Protein AF-A0A4Q3RS19-F1 (afdb_monomer_lite)

pLDDT: mean 79.93, std 15.56, range [45.53, 95.38]

Radius of gyration: 18.65 Å; chains: 1; bounding box: 54×33×42 Å

Structure (mmCIF, N/CA/C/O backbone):
data_AF-A0A4Q3RS19-F1
#
_entry.id   AF-A0A4Q3RS19-F1
#
loop_
_atom_site.group_PDB
_atom_site.id
_atom_site.type_symbol
_atom_site.label_atom_id
_atom_site.label_alt_id
_atom_site.label_comp_id
_atom_site.label_asym_id
_atom_site.label_entity_id
_atom_site.label_seq_id
_atom_site.pdbx_PDB_ins_code
_atom_site.Cartn_x
_atom_site.Cartn_y
_atom_site.Cartn_z
_atom_site.occupancy
_atom_site.B_iso_or_equiv
_atom_site.auth_seq_id
_atom_site.auth_comp_id
_atom_site.auth_asym_id
_atom_site.auth_atom_id
_atom_site.pdbx_PDB_model_num
ATOM 1 N N . MET A 1 1 ? -32.188 -5.718 20.066 1.00 45.56 1 MET A N 1
ATOM 2 C CA . MET A 1 1 ? -31.405 -4.486 20.301 1.00 45.56 1 MET A CA 1
ATOM 3 C C . MET A 1 1 ? -31.103 -3.882 18.939 1.00 45.56 1 MET A C 1
ATOM 5 O O . MET A 1 1 ? -30.431 -4.563 18.173 1.00 45.56 1 MET A O 1
ATOM 9 N N . PRO A 1 2 ? -31.648 -2.714 18.559 1.00 50.44 2 PRO A N 1
ATOM 10 C CA . PRO A 1 2 ? -31.308 -2.123 17.274 1.00 50.44 2 PRO A CA 1
ATOM 11 C C . PRO A 1 2 ? -29.872 -1.595 17.357 1.00 50.44 2 PRO A C 1
ATOM 13 O O . PRO A 1 2 ? -29.542 -0.784 18.217 1.00 50.44 2 PRO A O 1
ATOM 16 N N . SER A 1 3 ? -29.000 -2.113 16.501 1.00 51.59 3 SER A N 1
ATOM 17 C CA . SER A 1 3 ? -27.640 -1.621 16.306 1.00 51.59 3 SER A CA 1
ATOM 18 C C . SER A 1 3 ? -27.702 -0.237 15.657 1.00 51.59 3 SER A C 1
ATOM 20 O O . SER A 1 3 ? -28.010 -0.120 14.470 1.00 51.59 3 SER A O 1
ATOM 22 N N . SER A 1 4 ? -27.454 0.807 16.448 1.00 57.56 4 SER A N 1
ATOM 23 C CA . SER A 1 4 ? -27.396 2.199 15.999 1.00 57.56 4 SER A CA 1
ATOM 24 C C . SER A 1 4 ? -26.220 2.387 15.042 1.00 57.56 4 SER A C 1
ATOM 26 O O . SER A 1 4 ? -25.076 2.517 15.476 1.00 57.56 4 SER A O 1
ATOM 28 N N . GLN A 1 5 ? -26.487 2.376 13.736 1.00 60.41 5 GLN A N 1
ATOM 29 C CA . GLN A 1 5 ? -25.476 2.738 12.746 1.00 60.41 5 GLN A CA 1
ATOM 30 C C . GLN A 1 5 ? -25.125 4.228 12.895 1.00 60.41 5 GLN A C 1
ATOM 32 O O . GLN A 1 5 ? -26.025 5.046 13.115 1.00 60.41 5 GLN A O 1
ATOM 37 N N . PRO A 1 6 ? -23.839 4.603 12.810 1.00 61.97 6 PRO A N 1
ATOM 38 C CA . PRO A 1 6 ? -23.430 5.997 12.901 1.00 61.97 6 PRO A CA 1
ATOM 39 C C . PRO A 1 6 ? -23.999 6.811 11.731 1.00 61.97 6 PRO A C 1
ATOM 41 O O . PRO A 1 6 ? -24.002 6.371 10.583 1.00 61.97 6 PRO A O 1
ATOM 44 N N . THR A 1 7 ? -24.461 8.029 12.016 1.00 69.25 7 THR A N 1
ATOM 45 C CA . THR A 1 7 ? -24.864 9.013 11.001 1.00 69.25 7 THR A CA 1
ATOM 46 C C . THR A 1 7 ? -23.683 9.289 10.050 1.00 69.25 7 THR A C 1
ATOM 48 O O . THR A 1 7 ? -22.553 9.395 10.535 1.00 69.25 7 THR A O 1
ATOM 51 N N . PRO A 1 8 ? -23.889 9.482 8.731 1.00 71.50 8 PRO A N 1
ATOM 52 C CA . PRO A 1 8 ? -22.804 9.665 7.754 1.00 71.50 8 PRO A CA 1
ATOM 53 C C . PRO A 1 8 ? -21.792 10.771 8.113 1.00 71.50 8 PRO A C 1
ATOM 55 O O . PRO A 1 8 ? -20.597 10.612 7.885 1.00 71.50 8 PRO A O 1
ATOM 58 N N . ALA A 1 9 ? -22.234 11.860 8.753 1.00 71.06 9 ALA A N 1
ATOM 59 C CA . ALA A 1 9 ? -21.349 12.931 9.226 1.00 71.06 9 ALA A CA 1
ATOM 60 C C . ALA A 1 9 ? -20.396 12.490 10.360 1.00 71.06 9 ALA A C 1
ATOM 62 O O . ALA A 1 9 ? -19.253 12.948 10.438 1.00 71.06 9 ALA A O 1
ATOM 63 N N . ARG A 1 10 ? -20.845 11.573 11.227 1.00 70.00 10 ARG A N 1
ATOM 64 C CA . ARG A 1 10 ? -20.031 11.028 12.319 1.00 70.00 10 ARG A CA 1
ATOM 65 C C . ARG A 1 10 ? -19.019 10.022 11.784 1.00 70.00 10 ARG A C 1
ATOM 67 O O . ARG A 1 10 ? -17.852 10.123 12.134 1.00 70.00 10 ARG A O 1
ATOM 74 N N . ALA A 1 11 ? -19.441 9.163 10.855 1.00 73.25 11 ALA A N 1
ATOM 75 C CA . ALA A 1 11 ? -18.553 8.237 10.154 1.00 73.25 11 ALA A CA 1
ATOM 76 C C . ALA A 1 11 ? -17.436 8.970 9.383 1.00 73.25 11 ALA A C 1
ATOM 78 O O . ALA A 1 11 ? -16.278 8.571 9.447 1.00 73.25 11 ALA A O 1
ATOM 79 N N . ALA A 1 12 ? -17.747 10.089 8.716 1.00 74.88 12 ALA A N 1
ATOM 80 C CA . ALA A 1 12 ? -16.738 10.913 8.042 1.00 74.88 12 ALA A CA 1
ATOM 81 C C . ALA A 1 12 ? -15.730 11.544 9.024 1.00 74.88 12 ALA A C 1
ATOM 83 O O . ALA A 1 12 ? -14.537 11.610 8.731 1.00 74.88 12 ALA A O 1
ATOM 84 N N . THR A 1 13 ? -16.196 11.987 10.196 1.00 79.69 13 THR A N 1
ATOM 85 C CA . THR A 1 13 ? -15.327 12.530 11.257 1.00 79.69 13 THR A CA 1
ATOM 86 C C . THR A 1 13 ? -14.444 11.446 11.874 1.00 79.69 13 THR A C 1
ATOM 88 O O . THR A 1 13 ? -13.250 11.664 12.062 1.00 79.69 13 THR A O 1
ATOM 91 N N . GLU A 1 14 ? -15.013 10.271 12.150 1.00 83.81 14 GLU A N 1
ATOM 92 C CA . GLU A 1 14 ? -14.295 9.094 12.652 1.00 83.81 14 GLU A CA 1
ATOM 93 C C . GLU A 1 14 ? -13.202 8.666 11.655 1.00 83.81 14 GLU A C 1
ATOM 95 O O . GLU A 1 14 ? -12.049 8.496 12.049 1.00 83.81 14 GLU A O 1
ATOM 100 N N . TRP A 1 15 ? -13.514 8.631 10.354 1.00 83.38 15 TRP A N 1
ATOM 101 C CA . TRP A 1 15 ? -12.533 8.374 9.296 1.00 83.38 15 TRP A CA 1
ATOM 102 C C . TRP A 1 15 ? -11.417 9.423 9.257 1.00 83.38 15 TRP A C 1
ATOM 104 O O . TRP A 1 15 ? -10.239 9.078 9.197 1.00 83.38 15 TRP A O 1
ATOM 114 N N . ARG A 1 16 ? -11.765 10.713 9.334 1.00 87.06 16 ARG A N 1
ATOM 115 C CA . ARG A 1 16 ? -10.780 11.806 9.336 1.00 87.06 16 ARG A CA 1
ATOM 116 C C . ARG A 1 16 ? -9.830 11.704 10.532 1.00 87.06 16 ARG A C 1
ATOM 118 O O . ARG A 1 16 ? -8.633 11.929 10.387 1.00 87.06 16 ARG A O 1
ATOM 125 N N . ALA A 1 17 ? -10.352 11.359 11.709 1.00 88.50 17 ALA A N 1
ATOM 126 C CA . ALA A 1 17 ? -9.544 11.149 12.906 1.00 88.50 17 ALA A CA 1
ATOM 127 C C . ALA A 1 17 ? -8.595 9.951 12.743 1.00 88.50 17 ALA A C 1
ATOM 129 O O . ALA A 1 17 ? -7.427 10.028 13.120 1.00 88.50 17 ALA A O 1
ATOM 130 N N . GLN A 1 18 ? -9.079 8.871 12.133 1.00 86.00 18 GLN A N 1
ATOM 131 C CA . GLN A 1 18 ? -8.305 7.664 11.860 1.00 86.00 18 GLN A CA 1
ATOM 132 C C . GLN A 1 18 ? -7.202 7.891 10.813 1.00 86.00 18 GLN A C 1
ATOM 134 O O . GLN A 1 18 ? -6.084 7.408 10.982 1.00 86.00 18 GLN A O 1
ATOM 139 N N . GLU A 1 19 ? -7.478 8.685 9.778 1.00 88.44 19 GLU A N 1
ATOM 140 C CA . GLU A 1 19 ? -6.491 9.133 8.792 1.00 88.44 19 GLU A CA 1
ATOM 141 C C . GLU A 1 19 ? -5.384 9.969 9.452 1.00 88.44 19 GLU A C 1
ATOM 143 O O . GLU A 1 19 ? -4.199 9.698 9.254 1.00 88.44 19 GLU A O 1
ATOM 148 N N . LEU A 1 20 ? -5.752 10.949 10.286 1.00 92.38 20 LEU A N 1
ATOM 149 C CA . LEU A 1 20 ? -4.784 11.772 11.017 1.00 92.38 20 LEU A CA 1
ATOM 150 C C . LEU A 1 20 ? -3.933 10.938 11.982 1.00 92.38 20 LEU A C 1
ATOM 152 O O . LEU A 1 20 ? -2.723 11.154 12.061 1.00 92.38 20 LEU A O 1
ATOM 156 N N . LEU A 1 21 ? -4.538 9.964 12.672 1.00 91.44 21 LEU A N 1
ATOM 157 C CA . LEU A 1 21 ? -3.816 9.037 13.541 1.00 91.44 21 LEU A CA 1
ATOM 158 C C . LEU A 1 21 ? -2.787 8.231 12.743 1.00 91.44 21 LEU A C 1
ATOM 160 O O . LEU A 1 21 ? -1.609 8.232 13.106 1.00 91.44 21 LEU A O 1
ATOM 164 N N . LEU A 1 22 ? -3.204 7.615 11.632 1.00 89.56 22 LEU A N 1
ATOM 165 C CA . LEU A 1 22 ? -2.310 6.864 10.750 1.00 89.56 22 LEU A CA 1
ATOM 166 C C . LEU A 1 22 ? -1.135 7.735 10.288 1.00 89.56 22 LEU A C 1
ATOM 168 O O . LEU A 1 22 ? 0.017 7.324 10.412 1.00 89.56 22 LEU A O 1
ATOM 172 N N . MET A 1 23 ? -1.409 8.947 9.799 1.00 91.38 23 MET A N 1
ATOM 173 C CA . MET A 1 23 ? -0.358 9.861 9.347 1.00 91.38 23 MET A CA 1
ATOM 174 C C . MET A 1 23 ? 0.600 10.236 10.481 1.00 91.38 23 MET A C 1
ATOM 176 O O . MET A 1 23 ? 1.813 10.241 10.278 1.00 91.38 23 MET A O 1
ATOM 180 N N . SER A 1 24 ? 0.086 10.506 11.685 1.00 92.19 24 SER A N 1
ATOM 181 C CA . SER A 1 24 ? 0.923 10.853 12.839 1.00 92.19 24 SER A CA 1
ATOM 182 C C . SER A 1 24 ? 1.857 9.709 13.253 1.00 92.19 24 SER A C 1
ATOM 184 O O . SER A 1 24 ? 3.036 9.945 13.528 1.00 92.19 24 SER A O 1
ATOM 186 N N . GLU A 1 25 ? 1.379 8.463 13.210 1.00 91.38 25 GLU A N 1
ATOM 187 C CA . GLU A 1 25 ? 2.179 7.283 13.538 1.00 91.38 25 GLU A CA 1
ATOM 188 C C . GLU A 1 25 ? 3.237 6.980 12.479 1.00 91.38 25 GLU A C 1
ATOM 190 O O . GLU A 1 25 ? 4.397 6.723 12.816 1.00 91.38 25 GLU A O 1
ATOM 195 N N . VAL A 1 26 ? 2.881 7.096 11.197 1.00 88.31 26 VAL A N 1
ATOM 196 C CA . VAL A 1 26 ? 3.845 6.960 10.098 1.00 88.31 26 VAL A CA 1
ATOM 197 C C . VAL A 1 26 ? 4.942 8.022 10.213 1.00 88.31 26 VAL A C 1
ATOM 199 O O . VAL A 1 26 ? 6.124 7.696 10.107 1.00 88.31 26 VAL A O 1
ATOM 202 N N . MET A 1 27 ? 4.592 9.276 10.507 1.00 90.69 27 MET A N 1
ATOM 203 C CA . MET A 1 27 ? 5.582 10.346 10.684 1.00 90.69 27 MET A CA 1
ATOM 204 C C . MET A 1 27 ? 6.482 10.114 11.903 1.00 90.69 27 MET A C 1
ATOM 206 O O . MET A 1 27 ? 7.698 10.307 11.827 1.00 90.69 27 MET A O 1
ATOM 210 N N . ARG A 1 28 ? 5.921 9.631 13.016 1.00 90.75 28 ARG A N 1
ATOM 211 C CA . ARG A 1 28 ? 6.698 9.247 14.203 1.00 90.75 28 ARG A CA 1
ATOM 212 C C . ARG A 1 28 ? 7.690 8.128 13.891 1.00 90.75 28 ARG A C 1
ATOM 214 O O . ARG A 1 28 ? 8.802 8.132 14.418 1.00 90.75 28 ARG A O 1
ATOM 221 N N . LEU A 1 29 ? 7.304 7.175 13.047 1.00 88.88 29 LEU A N 1
ATOM 222 C CA . LEU A 1 29 ? 8.173 6.091 12.607 1.00 88.88 29 LEU A CA 1
ATOM 223 C C . LEU A 1 29 ? 9.327 6.599 11.733 1.00 88.88 29 LEU A C 1
ATOM 225 O O . LEU A 1 29 ? 10.478 6.235 11.977 1.00 88.88 29 LEU A O 1
ATOM 229 N N . VAL A 1 30 ? 9.033 7.477 10.770 1.00 87.69 30 VAL A N 1
ATOM 230 C CA . VAL A 1 30 ? 10.048 8.118 9.915 1.00 87.69 30 VAL A CA 1
ATOM 231 C C . VAL A 1 30 ? 11.073 8.883 10.759 1.00 87.69 30 VAL A C 1
ATOM 233 O O . VAL A 1 30 ? 12.270 8.795 10.501 1.00 87.69 30 VAL A O 1
ATOM 236 N N . GLY A 1 31 ? 10.635 9.560 11.827 1.00 87.56 31 GLY A N 1
ATOM 237 C CA . GLY A 1 31 ? 11.533 10.248 12.763 1.00 87.56 31 GLY A CA 1
ATOM 238 C C . GLY A 1 31 ? 12.488 9.328 13.540 1.00 87.56 31 GLY A C 1
ATOM 239 O O . GLY A 1 31 ? 13.493 9.799 14.065 1.00 87.56 31 GLY A O 1
ATOM 240 N N . LYS A 1 32 ? 12.206 8.020 13.613 1.00 87.75 32 LYS A N 1
ATOM 241 C CA . LYS A 1 32 ? 13.048 7.023 14.301 1.00 87.75 32 LYS A CA 1
ATOM 242 C C . LYS A 1 32 ? 13.992 6.278 13.365 1.00 87.75 32 LYS A C 1
ATOM 244 O O . LYS A 1 32 ? 15.040 5.810 13.801 1.00 87.75 32 LYS A O 1
ATOM 249 N N . SER A 1 33 ? 13.607 6.109 12.104 1.00 85.50 33 SER A N 1
ATOM 250 C CA . SER A 1 33 ? 14.403 5.397 11.113 1.00 85.50 33 SER A CA 1
ATOM 251 C C . SER A 1 33 ? 14.117 5.923 9.717 1.00 85.50 33 SER A C 1
ATOM 253 O O . SER A 1 33 ? 12.974 5.948 9.273 1.00 85.50 33 SER A O 1
ATOM 255 N N . LEU A 1 34 ? 15.183 6.262 8.996 1.00 81.81 34 LEU A N 1
ATOM 256 C CA . LEU A 1 34 ? 15.115 6.620 7.580 1.00 81.81 34 LEU A CA 1
ATOM 257 C C . LEU A 1 34 ? 15.254 5.399 6.660 1.00 81.81 34 LEU A C 1
ATOM 259 O O . LEU A 1 34 ? 15.308 5.564 5.446 1.00 81.81 34 LEU A O 1
ATOM 263 N N . ALA A 1 35 ? 15.328 4.179 7.209 1.00 88.06 35 ALA A N 1
ATOM 264 C CA . ALA A 1 35 ? 15.420 2.960 6.413 1.00 88.06 35 ALA A CA 1
ATOM 265 C C . ALA A 1 35 ? 14.049 2.645 5.777 1.00 88.06 35 ALA A C 1
ATOM 267 O O . ALA A 1 35 ? 13.123 2.261 6.507 1.00 88.06 35 ALA A O 1
ATOM 268 N N . PRO A 1 36 ? 13.893 2.745 4.440 1.00 85.50 36 PRO A N 1
ATOM 269 C CA . PRO A 1 36 ? 12.605 2.537 3.773 1.00 85.50 36 PRO A CA 1
ATOM 270 C C . PRO A 1 36 ? 12.033 1.147 4.045 1.00 85.50 36 PRO A C 1
ATOM 272 O O . PRO A 1 36 ? 10.829 0.971 4.195 1.00 85.50 36 PRO A O 1
ATOM 275 N N . GLU A 1 37 ? 12.906 0.151 4.179 1.00 87.94 37 GLU A N 1
ATOM 276 C CA . GLU A 1 37 ? 12.548 -1.216 4.530 1.00 87.94 37 GLU A CA 1
ATOM 277 C C . GLU A 1 37 ? 11.746 -1.315 5.827 1.00 87.94 37 GLU A C 1
ATOM 279 O O . GLU A 1 37 ? 10.796 -2.095 5.899 1.00 87.94 37 GLU A O 1
ATOM 284 N N . ILE A 1 38 ? 12.148 -0.564 6.851 1.00 87.88 38 ILE A N 1
ATOM 285 C CA . ILE A 1 38 ? 11.498 -0.573 8.162 1.00 87.88 38 ILE A CA 1
ATOM 286 C C . ILE A 1 38 ? 10.207 0.235 8.069 1.00 87.88 38 ILE A C 1
ATOM 288 O O . ILE A 1 38 ? 9.142 -0.272 8.416 1.00 87.88 38 ILE A O 1
ATOM 292 N N . VAL A 1 39 ? 10.295 1.446 7.511 1.00 91.12 39 VAL A N 1
ATOM 293 C CA . VAL A 1 39 ? 9.166 2.378 7.427 1.00 91.12 39 VAL A CA 1
ATOM 294 C C . VAL A 1 39 ? 7.993 1.788 6.648 1.00 91.12 39 VAL A C 1
ATOM 296 O O . VAL A 1 39 ? 6.864 1.778 7.130 1.00 91.12 39 VAL A O 1
ATOM 299 N N . MET A 1 40 ? 8.253 1.246 5.458 1.00 92.50 40 MET A N 1
ATOM 300 C CA . MET A 1 40 ? 7.197 0.770 4.562 1.00 92.50 40 MET A CA 1
ATOM 301 C C . MET A 1 40 ? 6.489 -0.472 5.102 1.00 92.50 40 MET A C 1
ATOM 303 O O . MET A 1 40 ? 5.282 -0.618 4.920 1.00 92.50 40 MET A O 1
ATOM 307 N N . ARG A 1 41 ? 7.219 -1.379 5.765 1.00 91.00 41 ARG A N 1
ATOM 308 C CA . ARG A 1 41 ? 6.618 -2.589 6.345 1.00 91.00 41 ARG A CA 1
ATOM 309 C C . ARG A 1 41 ? 5.742 -2.269 7.543 1.00 91.00 41 ARG A C 1
ATOM 311 O O . ARG A 1 41 ? 4.633 -2.786 7.625 1.00 91.00 41 ARG A O 1
ATOM 318 N N . GLU A 1 42 ? 6.215 -1.398 8.419 1.00 91.69 42 GLU A N 1
ATOM 319 C CA . GLU A 1 42 ? 5.447 -0.994 9.590 1.00 91.69 42 GLU A CA 1
ATOM 320 C C . GLU A 1 42 ? 4.232 -0.147 9.194 1.00 91.69 42 GLU A C 1
ATOM 322 O O . GLU A 1 42 ? 3.145 -0.349 9.715 1.00 91.69 42 GLU A O 1
ATOM 327 N N . MET A 1 43 ? 4.365 0.734 8.197 1.00 93.06 43 MET A N 1
ATOM 328 C CA . MET A 1 43 ? 3.224 1.465 7.642 1.00 93.06 43 MET A CA 1
ATOM 329 C C . MET A 1 43 ? 2.152 0.509 7.101 1.00 93.06 43 MET A C 1
ATOM 331 O O . MET A 1 43 ? 0.970 0.693 7.378 1.00 93.06 43 MET A O 1
ATOM 335 N N . LEU A 1 44 ? 2.540 -0.530 6.351 1.00 93.88 44 LEU A N 1
ATOM 336 C CA . LEU A 1 44 ? 1.601 -1.556 5.878 1.00 93.88 44 LEU A CA 1
ATOM 337 C C . LEU A 1 44 ? 0.939 -2.314 7.037 1.00 93.88 44 LEU A C 1
ATOM 339 O O . LEU A 1 44 ? -0.241 -2.645 6.942 1.00 93.88 44 LEU A O 1
ATOM 343 N N . HIS A 1 45 ? 1.681 -2.572 8.114 1.00 92.00 45 HIS A N 1
ATOM 344 C CA . HIS A 1 45 ? 1.150 -3.200 9.319 1.00 92.00 45 HIS A CA 1
ATOM 345 C C . HIS A 1 45 ? 0.114 -2.305 10.013 1.00 92.00 45 HIS A C 1
ATOM 347 O O . HIS A 1 45 ? -1.020 -2.735 10.203 1.00 92.00 45 HIS A O 1
ATOM 353 N N . LEU A 1 46 ? 0.443 -1.036 10.262 1.00 92.00 46 LEU A N 1
ATOM 354 C CA . LEU A 1 46 ? -0.472 -0.047 10.842 1.00 92.00 46 LEU A CA 1
ATOM 355 C C . LEU A 1 46 ? -1.730 0.147 9.990 1.00 92.00 46 LEU A C 1
ATOM 357 O O . LEU A 1 46 ? -2.835 0.217 10.518 1.00 92.00 46 LEU A O 1
ATOM 361 N N . MET A 1 47 ? -1.591 0.203 8.663 1.00 90.88 47 MET A N 1
ATOM 362 C CA . MET A 1 47 ? -2.742 0.279 7.758 1.00 90.88 47 MET A CA 1
ATOM 363 C C . MET A 1 47 ? -3.626 -0.970 7.843 1.00 90.88 47 MET A C 1
ATOM 365 O O . MET A 1 47 ? -4.845 -0.850 7.747 1.00 90.88 47 MET A O 1
ATOM 369 N N . SER A 1 48 ? -3.049 -2.156 8.042 1.00 91.38 48 SER A N 1
ATOM 370 C CA . SER A 1 48 ? -3.828 -3.371 8.294 1.00 91.38 48 SER A CA 1
ATOM 371 C C . SER A 1 48 ? -4.599 -3.286 9.607 1.00 91.38 48 SER A C 1
ATOM 373 O O . SER A 1 48 ? -5.775 -3.637 9.630 1.00 91.38 48 SER A O 1
ATOM 375 N N . GLU A 1 49 ? -3.952 -2.844 10.684 1.00 90.69 49 GLU A N 1
ATOM 376 C CA . GLU A 1 49 ? -4.566 -2.771 12.014 1.00 90.69 49 GLU A CA 1
ATOM 377 C C . GLU A 1 49 ? -5.656 -1.706 12.085 1.00 90.69 49 GLU A C 1
ATOM 379 O O . GLU A 1 49 ? -6.751 -1.964 12.581 1.00 90.69 49 GLU A O 1
ATOM 384 N N . LEU A 1 50 ? -5.369 -0.513 11.565 1.00 87.94 50 LEU A N 1
ATOM 385 C CA . LEU A 1 50 ? -6.282 0.614 11.639 1.00 87.94 50 LEU A CA 1
ATOM 386 C C . LEU A 1 50 ? -7.380 0.491 10.585 1.00 87.94 50 LEU A C 1
ATOM 388 O O . LEU A 1 50 ? -8.546 0.606 10.929 1.00 87.94 50 LEU A O 1
ATOM 392 N N . LEU A 1 51 ? -7.050 0.260 9.311 1.00 84.25 51 LEU A N 1
ATOM 393 C CA . LEU A 1 51 ? -8.026 0.318 8.210 1.00 84.25 51 LEU A CA 1
ATOM 394 C C . LEU A 1 51 ? -8.694 -1.034 7.909 1.00 84.25 51 LEU A C 1
ATOM 396 O O . LEU A 1 51 ? -9.567 -1.100 7.046 1.00 84.25 51 LEU A O 1
ATOM 400 N N . GLY A 1 52 ? -8.276 -2.120 8.568 1.00 87.19 52 GLY A N 1
ATOM 401 C CA . GLY A 1 52 ? -8.787 -3.469 8.298 1.00 87.19 52 GLY A CA 1
ATOM 402 C C . GLY A 1 52 ? -8.324 -4.049 6.955 1.00 87.19 52 GLY A C 1
ATOM 403 O O . GLY A 1 52 ? -8.968 -4.939 6.396 1.00 87.19 52 GLY A O 1
ATOM 404 N N . LEU A 1 53 ? -7.218 -3.542 6.400 1.00 88.44 53 LEU A N 1
ATOM 405 C CA . LEU A 1 53 ? -6.628 -4.059 5.164 1.00 88.44 53 LEU A CA 1
ATOM 406 C C . LEU A 1 53 ? -6.045 -5.459 5.387 1.00 88.44 53 LEU A C 1
ATOM 408 O O . LEU A 1 53 ? -4.976 -5.608 5.961 1.00 88.44 53 LEU A O 1
ATOM 412 N N . ASN A 1 54 ? -6.696 -6.492 4.849 1.00 89.81 54 ASN A N 1
ATOM 413 C CA . ASN A 1 54 ? -6.235 -7.879 5.012 1.00 89.81 54 ASN A CA 1
ATOM 414 C C . ASN A 1 54 ? -4.875 -8.164 4.350 1.00 89.81 54 ASN A C 1
ATOM 416 O O . ASN A 1 54 ? -4.117 -9.018 4.807 1.00 89.81 54 ASN A O 1
ATOM 420 N N . ARG A 1 55 ? -4.586 -7.504 3.221 1.00 93.00 55 ARG A N 1
ATOM 421 C CA . ARG A 1 55 ? -3.336 -7.653 2.464 1.00 93.00 55 ARG A CA 1
ATOM 422 C C . ARG A 1 55 ? -2.973 -6.327 1.815 1.00 93.00 55 ARG A C 1
ATOM 424 O O . ARG A 1 55 ? -3.840 -5.643 1.277 1.00 93.00 55 ARG A O 1
ATOM 431 N N . GLY A 1 56 ? -1.688 -5.999 1.811 1.00 93.19 56 GLY A N 1
ATOM 432 C CA . GLY A 1 56 ? -1.169 -4.769 1.218 1.00 93.19 56 GLY A CA 1
ATOM 433 C C . GLY A 1 56 ? 0.185 -5.003 0.567 1.00 93.19 56 GLY A C 1
ATOM 434 O O . GLY A 1 56 ? 0.945 -5.874 0.989 1.00 93.19 56 GLY A O 1
ATOM 435 N N . ARG A 1 57 ? 0.500 -4.247 -0.485 1.00 94.75 57 ARG A N 1
ATOM 436 C CA . ARG A 1 57 ? 1.783 -4.345 -1.189 1.00 94.75 57 ARG A CA 1
ATOM 437 C C . ARG A 1 57 ? 2.209 -3.000 -1.754 1.00 94.75 57 ARG A C 1
ATOM 439 O O . ARG A 1 57 ? 1.375 -2.244 -2.237 1.00 94.75 57 ARG A O 1
ATOM 446 N N . VAL A 1 58 ? 3.512 -2.756 -1.748 1.00 93.81 58 VAL A N 1
ATOM 447 C CA . VAL A 1 58 ? 4.163 -1.615 -2.391 1.00 93.81 58 VAL A CA 1
ATOM 448 C C . VAL A 1 58 ? 5.017 -2.149 -3.530 1.00 93.81 58 VAL A C 1
ATOM 450 O O . VAL A 1 58 ? 5.842 -3.049 -3.340 1.00 93.81 58 VAL A O 1
ATOM 453 N N . VAL A 1 59 ? 4.792 -1.600 -4.718 1.00 92.62 59 VAL A N 1
ATOM 454 C CA . VAL A 1 59 ? 5.481 -1.973 -5.953 1.00 92.62 59 VAL A CA 1
ATOM 455 C C . VAL A 1 59 ? 6.436 -0.849 -6.318 1.00 92.62 59 VAL A C 1
ATOM 457 O O . VAL A 1 59 ? 6.026 0.307 -6.361 1.00 92.62 59 VAL A O 1
ATOM 460 N N . LEU A 1 60 ? 7.698 -1.190 -6.571 1.00 88.75 60 LEU A N 1
ATOM 461 C CA . LEU A 1 60 ? 8.659 -0.253 -7.142 1.00 88.75 60 LEU A CA 1
ATOM 462 C C . LEU A 1 60 ? 8.734 -0.492 -8.644 1.00 88.75 60 LEU A C 1
ATOM 464 O O . LEU A 1 60 ? 8.816 -1.640 -9.088 1.00 88.75 60 LEU A O 1
ATOM 468 N N . ALA A 1 61 ? 8.652 0.592 -9.406 1.00 82.12 61 ALA A N 1
ATOM 469 C CA . ALA A 1 61 ? 8.731 0.578 -10.854 1.00 82.12 61 ALA A CA 1
ATOM 470 C C . ALA A 1 61 ? 10.076 1.146 -11.291 1.00 82.12 61 ALA A C 1
ATOM 472 O O . ALA A 1 61 ? 10.387 2.302 -11.005 1.00 82.12 61 ALA A O 1
ATOM 473 N N . ASP A 1 62 ? 10.844 0.338 -12.015 1.00 72.12 62 ASP A N 1
ATOM 474 C CA . ASP A 1 62 ? 12.178 0.726 -12.461 1.00 72.12 62 ASP A CA 1
ATOM 475 C C . ASP A 1 62 ? 12.118 1.899 -13.461 1.00 72.12 62 ASP A C 1
ATOM 477 O O . ASP A 1 62 ? 12.964 2.787 -13.425 1.00 72.12 62 ASP A O 1
ATOM 481 N N . PHE A 1 63 ? 11.069 1.968 -14.289 1.00 62.34 63 PHE A N 1
ATOM 482 C CA . PHE A 1 63 ? 10.890 3.025 -15.295 1.00 62.34 63 PHE A CA 1
ATOM 483 C C . PHE A 1 63 ? 10.396 4.364 -14.740 1.00 62.34 63 PHE A C 1
ATOM 485 O O . PHE A 1 63 ? 10.634 5.398 -15.352 1.00 62.34 63 PHE A O 1
ATOM 492 N N . VAL A 1 64 ? 9.716 4.380 -13.587 1.00 57.78 64 VAL A N 1
ATOM 493 C CA . VAL A 1 64 ? 9.317 5.647 -12.944 1.00 57.78 64 VAL A CA 1
ATOM 494 C C . VAL A 1 64 ? 10.555 6.362 -12.412 1.00 57.78 64 VAL A C 1
ATOM 496 O O . VAL A 1 64 ? 10.625 7.585 -12.472 1.00 57.78 64 VAL A O 1
ATOM 499 N N . GLY A 1 65 ? 11.550 5.596 -11.951 1.00 56.84 65 GLY A N 1
ATOM 500 C CA . GLY A 1 65 ? 12.868 6.118 -11.614 1.00 56.84 65 GLY A CA 1
ATOM 501 C C . GLY A 1 65 ? 13.528 6.802 -12.806 1.00 56.84 65 GLY A C 1
ATOM 502 O O . GLY A 1 65 ? 14.015 7.908 -12.637 1.00 56.84 65 GLY A O 1
ATOM 503 N N . ASP A 1 66 ? 13.475 6.200 -13.997 1.00 52.44 66 ASP A N 1
ATOM 504 C CA . ASP A 1 66 ? 14.054 6.781 -15.218 1.00 52.44 66 ASP A CA 1
ATOM 505 C C . ASP A 1 66 ? 13.350 8.094 -15.616 1.00 52.44 66 ASP A C 1
ATOM 507 O O . ASP A 1 66 ? 14.024 9.092 -15.851 1.00 52.44 66 ASP A O 1
ATOM 511 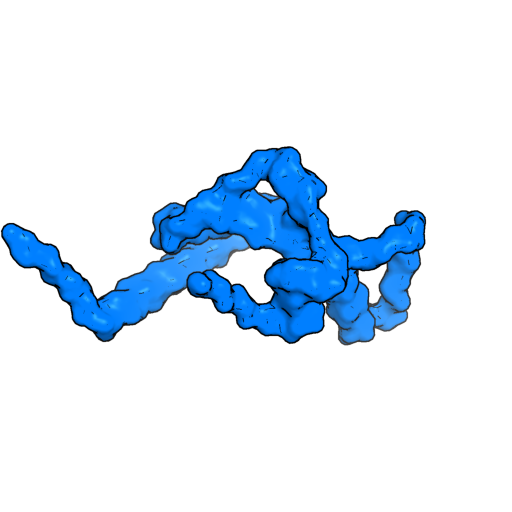N N . ILE A 1 67 ? 12.010 8.137 -15.576 1.00 55.03 67 ILE A N 1
ATOM 512 C CA . ILE A 1 67 ? 11.219 9.355 -15.853 1.00 55.03 67 ILE A CA 1
ATOM 513 C C . ILE A 1 67 ? 11.478 10.447 -14.797 1.00 55.03 67 ILE A C 1
ATOM 515 O O . ILE A 1 67 ? 11.580 11.630 -15.117 1.00 55.03 67 ILE A O 1
ATOM 519 N N . ALA A 1 68 ? 11.591 10.072 -13.519 1.00 52.94 68 ALA A N 1
ATOM 520 C CA . ALA A 1 68 ? 11.890 11.012 -12.440 1.00 52.94 68 ALA A CA 1
ATOM 521 C C . ALA A 1 68 ? 13.343 11.519 -12.494 1.00 52.94 68 ALA A C 1
ATOM 523 O O . ALA A 1 68 ? 13.595 12.670 -12.139 1.00 52.94 68 ALA A O 1
ATOM 524 N N . LEU A 1 69 ? 14.294 10.689 -12.947 1.00 51.88 69 LEU A N 1
ATOM 525 C CA . LEU A 1 69 ? 15.694 11.076 -13.134 1.00 51.88 69 LEU A CA 1
ATOM 526 C C . LEU A 1 69 ? 15.866 12.006 -14.340 1.00 51.88 69 LEU A C 1
ATOM 528 O O . LEU A 1 69 ? 16.642 12.949 -14.239 1.00 51.88 69 LEU A O 1
ATOM 532 N N . GLU A 1 70 ? 15.123 11.793 -15.432 1.00 54.25 70 GLU A N 1
ATOM 533 C CA . GLU A 1 70 ? 15.146 12.662 -16.623 1.00 54.25 70 GLU A CA 1
ATOM 534 C C . GLU A 1 70 ? 14.793 14.125 -16.304 1.00 54.25 70 GLU A C 1
ATOM 536 O O . GLU A 1 70 ? 15.277 15.033 -16.973 1.00 54.25 70 GLU A O 1
ATOM 541 N N . GLY A 1 71 ? 13.994 14.373 -15.259 1.00 55.62 71 GLY A N 1
ATOM 542 C CA . GLY A 1 71 ? 13.658 15.726 -14.800 1.00 55.62 71 GLY A CA 1
ATOM 543 C C . GLY A 1 71 ? 14.568 16.301 -13.705 1.00 55.62 71 GLY A C 1
ATOM 544 O O . GLY A 1 71 ? 14.527 17.508 -13.470 1.00 55.62 71 GLY A O 1
ATOM 545 N N . LEU A 1 72 ? 15.361 15.473 -13.012 1.00 51.97 72 LEU A N 1
ATOM 546 C CA . LEU A 1 72 ? 16.171 15.885 -11.849 1.00 51.97 72 LEU A CA 1
ATOM 547 C C . LEU A 1 72 ? 17.688 15.803 -12.065 1.00 51.97 72 LEU A C 1
ATOM 549 O O . LEU A 1 72 ? 18.434 16.394 -11.283 1.00 51.97 72 LEU A O 1
ATOM 553 N N . ALA A 1 73 ? 18.165 15.065 -13.065 1.00 52.19 73 ALA A N 1
ATOM 554 C CA . ALA A 1 73 ? 19.584 14.812 -13.261 1.00 52.19 73 ALA A CA 1
ATOM 555 C C . ALA A 1 73 ? 20.027 15.149 -14.687 1.00 52.19 73 ALA A C 1
ATOM 557 O O . ALA A 1 73 ? 19.520 14.601 -15.657 1.00 52.19 73 ALA A O 1
ATOM 558 N N . ASP A 1 74 ? 21.093 15.943 -14.799 1.00 55.16 74 ASP A N 1
ATOM 559 C CA . ASP A 1 74 ? 21.847 16.196 -16.040 1.00 55.16 74 ASP A CA 1
ATOM 560 C C . ASP A 1 74 ? 22.673 14.960 -16.480 1.00 55.16 74 ASP A C 1
ATOM 562 O O . ASP A 1 74 ? 23.721 15.052 -17.121 1.00 55.16 74 ASP A O 1
ATOM 566 N N . ARG A 1 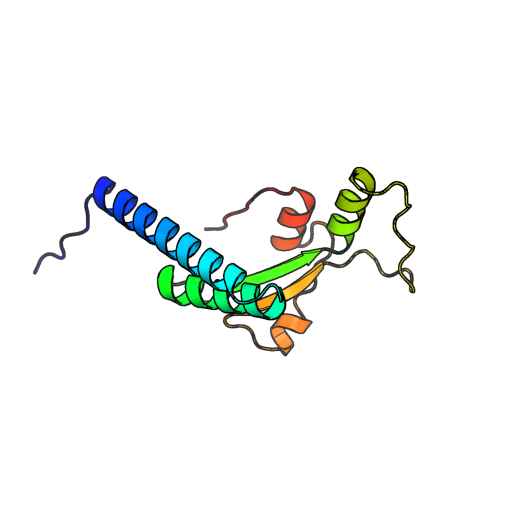75 ? 22.261 13.761 -16.042 1.00 50.00 75 ARG A N 1
ATOM 567 C CA . ARG A 1 75 ? 22.928 12.491 -16.329 1.00 50.00 75 ARG A CA 1
ATOM 568 C C . ARG A 1 75 ? 21.921 11.539 -16.966 1.00 50.00 75 ARG A C 1
ATOM 570 O O . ARG A 1 75 ? 20.897 11.263 -16.343 1.00 50.00 75 ARG A O 1
ATOM 577 N N . PRO A 1 76 ? 22.219 10.995 -18.157 1.00 49.94 76 PRO A N 1
ATOM 578 C CA . PRO A 1 76 ? 21.346 10.019 -18.790 1.00 49.94 76 PRO A CA 1
ATOM 579 C C . PRO A 1 76 ? 21.179 8.801 -17.876 1.00 49.94 76 PRO A C 1
ATOM 581 O O . PRO A 1 76 ? 22.141 8.371 -17.226 1.00 49.94 76 PRO A O 1
ATOM 584 N N . ALA A 1 77 ? 19.960 8.255 -17.828 1.00 55.69 77 ALA A N 1
ATOM 585 C CA . ALA A 1 77 ? 19.664 7.026 -17.103 1.00 55.69 77 ALA A CA 1
ATOM 586 C C . ALA A 1 77 ? 20.672 5.942 -17.519 1.00 55.69 77 ALA A C 1
ATOM 588 O O . ALA A 1 77 ? 20.843 5.651 -18.706 1.00 55.69 77 ALA A O 1
ATOM 589 N N . ALA A 1 78 ? 21.403 5.388 -16.548 1.00 57.19 78 ALA A N 1
ATOM 590 C CA . ALA A 1 78 ? 22.424 4.393 -16.842 1.00 57.19 78 ALA A CA 1
ATOM 591 C C . ALA A 1 78 ? 21.764 3.163 -17.497 1.00 57.19 78 ALA A C 1
ATOM 593 O O . ALA A 1 78 ? 20.782 2.644 -16.955 1.00 57.19 78 ALA A O 1
ATOM 594 N N . PRO A 1 79 ? 22.278 2.666 -18.639 1.00 50.59 79 PRO A N 1
ATOM 595 C CA . PRO A 1 79 ? 21.720 1.487 -19.280 1.00 50.59 79 PRO A CA 1
ATOM 596 C C . PRO A 1 79 ? 21.806 0.296 -18.324 1.00 50.59 79 PRO A C 1
ATOM 598 O O . PRO A 1 79 ? 22.870 -0.020 -17.785 1.00 50.59 79 PRO A O 1
ATOM 601 N N . ARG A 1 80 ? 20.665 -0.360 -18.093 1.00 55.47 80 ARG A N 1
ATOM 602 C CA . ARG A 1 80 ? 20.597 -1.522 -17.204 1.00 55.47 80 ARG A CA 1
ATOM 603 C C . ARG A 1 80 ? 21.460 -2.656 -17.772 1.00 55.47 80 ARG A C 1
ATOM 605 O O . ARG A 1 80 ? 21.300 -3.001 -18.948 1.00 55.47 80 ARG A O 1
ATOM 612 N N . PRO A 1 81 ? 22.332 -3.283 -16.963 1.00 45.53 81 PRO A N 1
ATOM 613 C CA . PRO A 1 81 ? 23.053 -4.467 -17.403 1.00 45.53 81 PRO A CA 1
ATOM 614 C C . PRO A 1 81 ? 22.040 -5.586 -17.685 1.00 45.53 81 PRO A C 1
ATOM 616 O O . PRO A 1 81 ? 21.329 -6.031 -16.788 1.00 45.53 81 PRO A O 1
ATOM 619 N N . GLY A 1 82 ? 21.958 -6.017 -18.948 1.00 54.72 82 GLY A N 1
ATOM 620 C CA . GLY A 1 82 ? 21.185 -7.193 -19.362 1.00 54.72 82 GLY A CA 1
ATOM 621 C C . GLY A 1 82 ? 19.968 -6.961 -20.261 1.00 54.72 82 GLY A C 1
ATOM 622 O O . GLY A 1 82 ? 19.268 -7.930 -20.528 1.00 54.72 82 GLY A O 1
ATOM 623 N N . GLY A 1 83 ? 19.684 -5.740 -20.738 1.00 49.16 83 GLY A N 1
ATOM 624 C CA . GLY A 1 83 ? 18.628 -5.502 -21.747 1.00 49.16 83 GLY A CA 1
ATOM 625 C C . GLY A 1 83 ? 17.211 -5.929 -21.329 1.00 49.16 83 GLY A C 1
ATOM 626 O O . GLY A 1 83 ? 16.314 -6.006 -22.167 1.00 49.16 83 GLY A O 1
ATOM 627 N N . ALA A 1 84 ? 17.007 -6.231 -20.045 1.00 53.94 84 ALA A N 1
ATOM 628 C CA . ALA A 1 84 ? 15.722 -6.633 -19.512 1.00 53.94 84 ALA A CA 1
ATOM 629 C C . ALA A 1 84 ? 14.754 -5.450 -19.601 1.00 53.94 84 ALA A C 1
ATOM 631 O O . ALA A 1 84 ? 15.095 -4.331 -19.207 1.00 53.94 84 ALA A O 1
ATOM 632 N N . ALA A 1 85 ? 13.554 -5.711 -20.123 1.00 54.78 85 ALA A N 1
ATOM 633 C CA . ALA A 1 85 ? 12.482 -4.728 -20.166 1.00 54.78 85 ALA A CA 1
ATOM 634 C C . ALA A 1 85 ? 12.272 -4.111 -18.769 1.00 54.78 85 ALA A C 1
ATOM 636 O O . ALA A 1 85 ? 12.402 -4.833 -17.774 1.00 54.78 85 ALA A O 1
ATOM 637 N N . PRO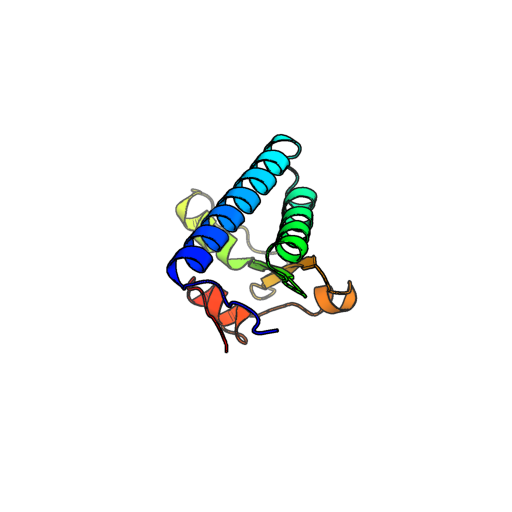 A 1 86 ? 11.952 -2.806 -18.672 1.00 59.41 86 PRO A N 1
ATOM 638 C CA . PRO A 1 86 ? 11.676 -2.173 -17.392 1.00 59.41 86 PRO A CA 1
ATOM 639 C C . PRO A 1 86 ? 10.583 -2.950 -16.658 1.00 59.41 86 PRO A C 1
ATOM 641 O O . PRO A 1 86 ? 9.4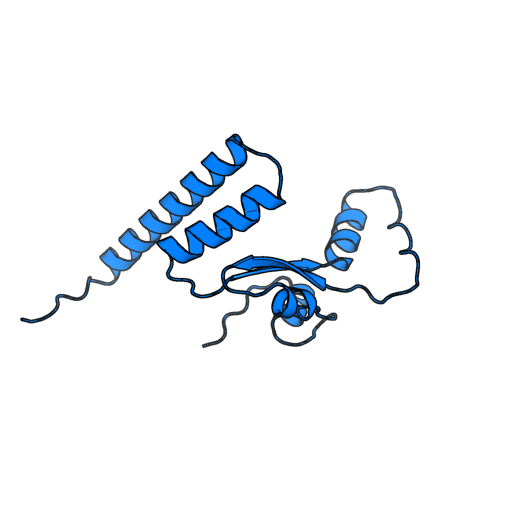43 -3.045 -17.116 1.00 59.41 86 PRO A O 1
ATOM 644 N N . GLY A 1 87 ? 10.963 -3.544 -15.531 1.00 72.94 87 GLY A N 1
ATOM 645 C CA . GLY A 1 87 ? 10.069 -4.310 -14.685 1.00 72.94 87 GLY A CA 1
ATOM 646 C C . GLY A 1 87 ? 9.576 -3.462 -13.524 1.00 72.94 87 GLY A C 1
ATOM 647 O O . GLY A 1 87 ? 10.243 -2.542 -13.058 1.00 72.94 87 GLY A O 1
ATOM 648 N N . SER A 1 88 ? 8.396 -3.790 -13.020 1.00 88.06 88 SER A N 1
ATOM 649 C CA . SER A 1 88 ? 7.985 -3.370 -11.686 1.00 88.06 88 SER A CA 1
ATOM 650 C C . SER A 1 88 ? 7.790 -4.603 -10.820 1.00 88.06 88 SER A C 1
ATOM 652 O O . SER A 1 88 ? 7.375 -5.650 -11.318 1.00 88.06 88 SER A O 1
ATOM 654 N N . ALA A 1 89 ? 8.132 -4.525 -9.537 1.00 91.81 89 ALA A N 1
ATOM 655 C CA . ALA A 1 89 ? 8.034 -5.671 -8.639 1.00 91.81 89 ALA A CA 1
ATOM 656 C C . ALA A 1 89 ? 7.581 -5.267 -7.237 1.00 91.81 89 ALA A C 1
ATOM 658 O O . ALA A 1 89 ? 7.880 -4.171 -6.757 1.00 91.81 89 ALA A O 1
ATOM 659 N N . ILE A 1 90 ? 6.877 -6.175 -6.558 1.00 94.25 90 ILE A N 1
ATOM 660 C CA . ILE A 1 90 ? 6.549 -6.018 -5.140 1.00 94.25 90 ILE A CA 1
ATOM 661 C C . ILE A 1 90 ? 7.854 -5.952 -4.343 1.00 94.25 90 ILE A C 1
ATOM 663 O O . ILE A 1 90 ? 8.624 -6.913 -4.310 1.00 94.25 90 ILE A O 1
ATOM 667 N N . ARG A 1 91 ? 8.072 -4.830 -3.654 1.00 92.94 91 ARG A N 1
ATOM 668 C CA . ARG A 1 91 ? 9.228 -4.631 -2.773 1.00 92.94 91 ARG A CA 1
ATOM 669 C C . ARG A 1 91 ? 8.874 -4.830 -1.305 1.00 92.94 91 ARG A C 1
ATOM 671 O O . ARG A 1 91 ? 9.649 -5.430 -0.562 1.00 92.94 91 ARG A O 1
ATOM 678 N N . TYR A 1 92 ? 7.698 -4.362 -0.902 1.00 94.38 92 TYR A N 1
ATOM 679 C CA . TYR A 1 92 ? 7.202 -4.463 0.468 1.00 94.38 92 TYR A CA 1
ATOM 680 C C . TYR A 1 92 ? 5.788 -5.031 0.447 1.00 94.38 92 TYR A C 1
ATOM 682 O O . TYR A 1 92 ? 5.018 -4.737 -0.467 1.00 94.38 92 TYR A O 1
ATOM 690 N N . ALA A 1 93 ? 5.443 -5.864 1.424 1.00 95.38 93 ALA A N 1
ATOM 691 C CA . ALA A 1 93 ? 4.112 -6.441 1.512 1.00 95.38 93 ALA A CA 1
ATOM 692 C C . ALA A 1 93 ? 3.734 -6.790 2.951 1.00 95.38 93 ALA A C 1
ATOM 694 O O . ALA A 1 93 ? 4.598 -7.057 3.785 1.00 95.38 93 ALA A O 1
ATOM 695 N N . TYR A 1 94 ? 2.428 -6.827 3.183 1.00 94.56 94 TYR A N 1
ATOM 696 C CA . TYR A 1 94 ? 1.773 -7.366 4.362 1.00 94.56 94 TYR A CA 1
ATOM 697 C C . TYR A 1 94 ? 0.750 -8.416 3.911 1.00 94.56 94 TYR A C 1
ATOM 699 O O . TYR A 1 94 ? 0.035 -8.215 2.926 1.00 94.56 94 TYR A O 1
ATOM 707 N N . GLY A 1 95 ? 0.703 -9.551 4.611 1.00 93.75 95 GLY A N 1
ATOM 708 C CA . GLY A 1 95 ? -0.209 -10.653 4.288 1.00 93.75 95 GLY A CA 1
ATOM 709 C C . GLY A 1 95 ? 0.146 -11.439 3.015 1.00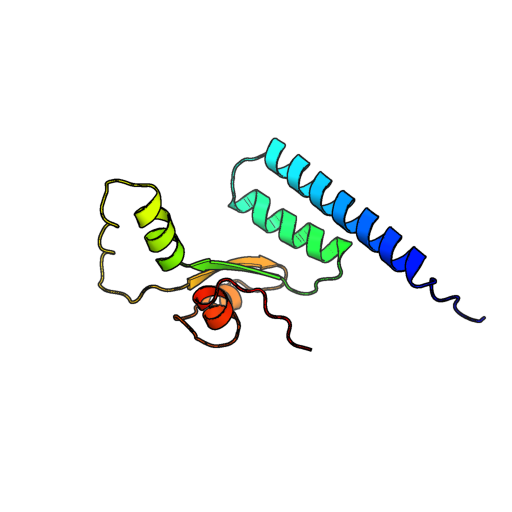 93.75 95 GLY A C 1
ATOM 710 O O . GLY A 1 95 ? -0.711 -12.138 2.477 1.00 93.75 95 GLY A O 1
ATOM 711 N N . LEU A 1 96 ? 1.385 -11.322 2.516 1.00 94.50 96 LEU A N 1
ATOM 712 C CA . LEU A 1 96 ? 1.919 -12.112 1.398 1.00 94.50 96 LEU A CA 1
ATOM 713 C C . LEU A 1 96 ? 3.117 -12.954 1.852 1.00 94.50 96 LEU A C 1
ATOM 715 O O . LEU A 1 96 ? 3.976 -12.499 2.607 1.00 94.50 96 LEU A O 1
ATOM 719 N N . THR A 1 97 ? 3.215 -14.166 1.319 1.00 94.88 97 THR A N 1
ATOM 720 C CA . THR A 1 97 ? 4.403 -15.016 1.429 1.00 94.88 97 THR A CA 1
ATOM 721 C C . THR A 1 97 ? 5.534 -14.508 0.533 1.00 94.88 97 THR A C 1
ATOM 723 O O . THR A 1 97 ? 5.315 -13.817 -0.465 1.00 94.88 97 THR A O 1
ATOM 726 N N . ARG A 1 98 ? 6.773 -14.925 0.823 1.00 91.88 98 ARG A N 1
ATOM 727 C CA . ARG A 1 98 ? 7.935 -14.612 -0.031 1.00 91.88 98 ARG A CA 1
ATOM 728 C C . ARG A 1 98 ? 7.751 -15.089 -1.475 1.00 91.88 98 ARG A C 1
ATOM 730 O O . ARG A 1 98 ? 8.167 -14.395 -2.397 1.00 91.88 98 ARG A O 1
ATOM 737 N N . ALA A 1 99 ? 7.112 -16.243 -1.673 1.00 94.56 99 ALA A N 1
ATOM 738 C CA . ALA A 1 99 ? 6.830 -16.778 -3.002 1.00 94.56 99 ALA A CA 1
ATOM 739 C C . ALA A 1 99 ? 5.808 -15.915 -3.759 1.00 94.56 99 ALA A C 1
ATOM 741 O O . ALA A 1 99 ? 6.002 -15.620 -4.936 1.00 94.56 99 ALA A O 1
ATOM 742 N N . GLU A 1 100 ? 4.744 -15.460 -3.091 1.00 94.81 100 GLU A N 1
ATOM 743 C CA . GLU A 1 100 ? 3.779 -14.526 -3.686 1.00 94.81 100 GLU A CA 1
ATOM 744 C C . GLU A 1 100 ? 4.426 -13.182 -4.030 1.00 94.81 100 GLU A C 1
ATOM 746 O O . GLU A 1 100 ? 4.196 -12.667 -5.122 1.00 94.81 100 GLU A O 1
ATOM 751 N N . MET A 1 101 ? 5.277 -12.646 -3.149 1.00 93.56 101 MET A N 1
ATOM 752 C CA . MET A 1 101 ? 6.042 -11.429 -3.436 1.00 93.56 101 MET A CA 1
ATOM 753 C C . MET A 1 101 ? 6.951 -11.607 -4.658 1.00 93.56 101 MET A C 1
ATOM 755 O O . MET A 1 101 ? 6.946 -10.760 -5.546 1.00 93.56 101 MET A O 1
ATOM 759 N N . ALA A 1 102 ? 7.687 -12.721 -4.740 1.00 90.50 102 ALA A N 1
ATOM 760 C CA . ALA A 1 102 ? 8.608 -13.004 -5.841 1.00 90.50 102 ALA A CA 1
ATOM 761 C C . ALA A 1 102 ? 7.907 -13.119 -7.206 1.00 90.50 102 ALA A C 1
ATOM 763 O O . ALA A 1 102 ? 8.485 -12.731 -8.225 1.00 90.50 102 ALA A O 1
ATOM 764 N N . ARG A 1 103 ? 6.664 -13.624 -7.219 1.00 91.06 103 ARG A N 1
ATOM 765 C CA . ARG A 1 103 ? 5.810 -13.680 -8.416 1.00 91.06 103 ARG A CA 1
ATOM 766 C C . ARG A 1 103 ? 5.190 -12.334 -8.786 1.00 91.06 103 ARG A C 1
ATOM 768 O O . ARG A 1 103 ? 4.773 -12.172 -9.924 1.00 91.06 103 ARG A O 1
ATOM 775 N N . GLY A 1 104 ? 5.101 -11.389 -7.852 1.00 91.94 104 GLY A N 1
ATOM 776 C CA . GLY A 1 104 ? 4.496 -10.077 -8.068 1.00 91.94 104 GLY A CA 1
ATOM 777 C C . GLY A 1 104 ? 5.380 -9.147 -8.888 1.00 91.94 104 GLY A C 1
ATOM 778 O O . GLY A 1 104 ? 5.868 -8.150 -8.362 1.00 91.94 104 GLY A O 1
ATOM 779 N N . ARG A 1 105 ? 5.592 -9.488 -10.157 1.00 90.38 105 ARG A N 1
ATOM 780 C CA . ARG A 1 105 ? 6.269 -8.672 -11.165 1.00 90.38 105 ARG A CA 1
ATOM 781 C C . ARG A 1 105 ? 5.243 -8.249 -12.210 1.00 90.38 105 ARG A C 1
ATOM 783 O O . ARG A 1 105 ? 4.390 -9.058 -12.555 1.00 90.38 105 ARG A O 1
ATOM 790 N N . TYR A 1 106 ? 5.321 -7.010 -12.679 1.00 88.19 106 TYR A N 1
ATOM 791 C CA . TYR A 1 106 ? 4.366 -6.450 -13.635 1.00 88.19 106 TYR A CA 1
ATOM 792 C C . TYR A 1 106 ? 5.099 -5.685 -14.731 1.00 88.19 106 TYR A C 1
ATOM 794 O O . TYR A 1 106 ? 5.999 -4.884 -14.440 1.00 88.19 106 TYR A O 1
ATOM 802 N N . GLY A 1 107 ? 4.687 -5.916 -15.973 1.00 82.56 107 GLY A N 1
ATOM 803 C CA . GLY A 1 107 ? 5.072 -5.110 -17.124 1.00 82.56 107 GLY A CA 1
ATOM 804 C C . GLY A 1 107 ? 4.256 -3.812 -17.248 1.00 82.56 107 GLY A C 1
ATOM 805 O O . GLY A 1 107 ? 3.235 -3.636 -16.570 1.00 82.56 107 GLY A O 1
ATOM 806 N N . PRO A 1 108 ? 4.673 -2.886 -18.130 1.00 76.50 108 PRO A N 1
ATOM 807 C CA . PRO A 1 108 ? 3.914 -1.673 -18.430 1.00 76.50 108 PRO A CA 1
ATOM 808 C C . PRO A 1 108 ? 2.494 -1.997 -18.918 1.00 76.50 108 PRO A C 1
ATOM 810 O O . PRO A 1 108 ? 2.315 -2.795 -19.835 1.00 76.50 108 PRO A O 1
ATOM 813 N N . GLY A 1 109 ? 1.471 -1.399 -18.299 1.00 78.19 109 GLY A N 1
ATOM 814 C CA . GLY A 1 109 ? 0.066 -1.611 -18.677 1.00 78.19 109 GLY A CA 1
ATOM 815 C C . GLY A 1 109 ? -0.528 -2.982 -18.312 1.00 78.19 109 GLY A C 1
ATOM 816 O O . GLY A 1 109 ? -1.718 -3.202 -18.536 1.00 78.19 109 GLY A O 1
ATOM 817 N N . GLU A 1 110 ? 0.247 -3.896 -17.718 1.00 84.88 110 GLU A N 1
ATOM 818 C CA . GLU A 1 110 ? -0.215 -5.238 -17.354 1.00 84.88 110 GLU A CA 1
ATOM 819 C C . GLU A 1 110 ? -1.179 -5.220 -16.154 1.00 84.88 110 GLU A C 1
ATOM 821 O O . GLU A 1 110 ? -0.857 -4.751 -15.057 1.00 84.88 110 GLU A O 1
ATOM 826 N N . GLY A 1 111 ? -2.376 -5.784 -16.329 1.00 89.44 111 GLY A N 1
ATOM 827 C CA . GLY A 1 111 ? -3.359 -5.898 -15.250 1.00 89.44 111 GLY A CA 1
ATOM 828 C C . GLY A 1 111 ? -3.799 -4.539 -14.687 1.00 89.44 111 GLY A C 1
ATOM 829 O O . GLY A 1 111 ? -3.891 -3.548 -15.413 1.00 89.44 111 GLY A O 1
ATOM 830 N N . ILE A 1 112 ? -4.134 -4.502 -13.391 1.00 92.69 112 ILE A N 1
ATOM 831 C CA . ILE A 1 1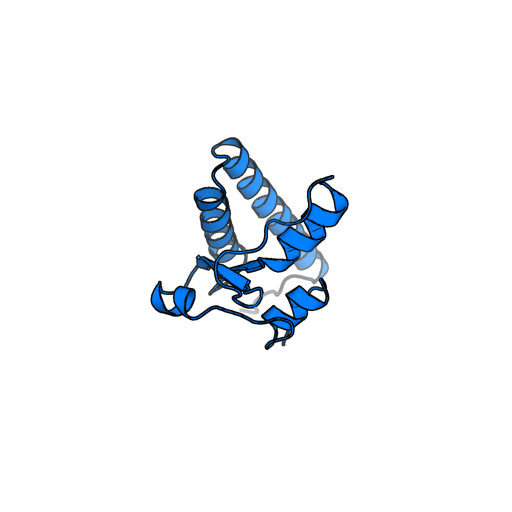12 ? -4.503 -3.259 -12.686 1.00 92.69 112 ILE A CA 1
ATOM 832 C C . ILE A 1 112 ? -3.240 -2.491 -12.290 1.00 92.69 112 ILE A C 1
ATOM 834 O O . ILE A 1 112 ? -3.129 -1.302 -12.564 1.00 92.69 112 ILE A O 1
ATOM 838 N N . THR A 1 113 ? -2.264 -3.174 -11.682 1.00 91.69 113 THR A N 1
ATOM 839 C CA . THR A 1 113 ? -1.029 -2.545 -11.192 1.00 91.69 113 THR A CA 1
ATOM 840 C C . THR A 1 113 ? -0.221 -1.911 -12.324 1.00 91.69 113 THR A C 1
ATOM 842 O O . THR A 1 113 ? 0.147 -0.748 -12.207 1.00 91.69 113 THR A O 1
ATOM 845 N N . GLY A 1 114 ? -0.005 -2.608 -13.442 1.00 87.50 114 GLY A N 1
ATOM 846 C CA . GLY A 1 114 ? 0.697 -2.041 -14.594 1.00 87.50 114 GLY A CA 1
ATOM 847 C C . GLY A 1 114 ? -0.051 -0.869 -15.235 1.00 87.50 114 GLY A C 1
ATOM 848 O O . GLY A 1 114 ? 0.592 0.066 -15.704 1.00 87.50 114 GLY A O 1
ATOM 849 N N . ARG A 1 115 ? -1.394 -0.860 -15.199 1.00 87.50 115 ARG A N 1
ATOM 850 C CA . ARG A 1 115 ? -2.200 0.301 -15.618 1.00 87.50 115 ARG A CA 1
ATOM 851 C C . ARG A 1 115 ? -2.018 1.503 -14.698 1.00 87.50 115 ARG A C 1
ATOM 853 O O . ARG A 1 115 ? -1.753 2.580 -15.210 1.00 87.50 115 ARG A O 1
ATOM 860 N N . VAL A 1 116 ? -2.094 1.321 -13.376 1.00 90.06 116 VAL A N 1
ATOM 861 C CA . VAL A 1 116 ? -1.832 2.398 -12.398 1.00 90.06 116 VAL A CA 1
ATOM 862 C C . VAL A 1 116 ? -0.443 2.994 -12.612 1.00 90.06 116 VAL A C 1
ATOM 864 O O . VAL A 1 116 ? -0.290 4.210 -12.619 1.00 90.06 116 VAL A O 1
ATOM 867 N N . LEU A 1 117 ? 0.568 2.149 -12.827 1.00 85.62 117 LEU A N 1
ATOM 868 C CA . LEU A 1 117 ? 1.929 2.621 -13.070 1.00 85.62 117 LEU A CA 1
ATOM 869 C C . LEU A 1 117 ? 2.072 3.364 -14.409 1.00 85.62 117 LEU A C 1
ATOM 871 O O . LEU A 1 117 ? 2.874 4.285 -14.498 1.00 85.62 117 LEU A O 1
ATOM 875 N N . ALA A 1 118 ? 1.305 2.983 -15.434 1.00 81.75 118 ALA A N 1
ATOM 876 C CA . ALA A 1 118 ? 1.321 3.649 -16.735 1.00 81.75 118 ALA A CA 1
ATOM 877 C C . ALA A 1 118 ? 0.560 4.986 -16.737 1.00 81.75 118 ALA A C 1
ATOM 879 O O . ALA A 1 118 ? 0.944 5.899 -17.461 1.00 81.75 118 ALA A O 1
ATOM 880 N N . THR A 1 119 ? -0.519 5.109 -15.957 1.00 85.12 119 THR A N 1
ATOM 881 C CA . THR A 1 119 ? -1.368 6.314 -15.939 1.00 85.12 119 THR A CA 1
ATOM 882 C C . THR A 1 119 ? -1.064 7.271 -14.793 1.00 85.12 119 THR A C 1
ATOM 884 O O . THR A 1 119 ? -1.530 8.406 -14.826 1.00 85.12 119 THR A O 1
ATOM 887 N N . ALA A 1 120 ? -0.339 6.819 -13.766 1.00 85.38 120 ALA A N 1
ATOM 888 C CA . ALA A 1 120 ? -0.140 7.534 -12.504 1.00 85.38 120 ALA A CA 1
ATOM 889 C C . ALA A 1 120 ? -1.455 7.960 -11.812 1.00 85.38 120 ALA A C 1
ATOM 891 O O . ALA A 1 120 ? -1.475 8.904 -11.023 1.00 85.38 120 ALA A O 1
ATOM 892 N N . GLN A 1 121 ? -2.562 7.263 -12.090 1.00 88.69 121 GLN A N 1
ATOM 893 C CA . GLN A 1 121 ? -3.873 7.540 -11.503 1.00 88.69 121 GLN A CA 1
ATOM 894 C C . GLN A 1 121 ? -4.294 6.423 -10.542 1.00 88.69 121 GLN A C 1
ATOM 896 O O . GLN A 1 121 ? -4.085 5.243 -10.845 1.00 88.69 121 GLN A O 1
ATOM 901 N N . PRO A 1 122 ? -4.919 6.759 -9.397 1.00 92.25 122 PRO A N 1
ATOM 902 C CA . PRO A 1 122 ? -5.480 5.752 -8.509 1.00 92.25 122 PRO A CA 1
ATOM 903 C C . PRO A 1 122 ? -6.634 5.019 -9.201 1.00 92.25 122 PRO A C 1
ATOM 905 O O . PRO A 1 122 ? -7.472 5.631 -9.862 1.00 92.25 122 PRO A O 1
ATOM 908 N N . ILE A 1 123 ? -6.691 3.700 -9.021 1.00 93.19 123 ILE A N 1
ATOM 909 C CA . ILE A 1 123 ? -7.772 2.848 -9.526 1.00 93.19 123 ILE A CA 1
ATOM 910 C C . ILE A 1 123 ? -8.379 2.090 -8.347 1.00 93.19 123 ILE A C 1
ATOM 912 O O . ILE A 1 123 ? -7.659 1.460 -7.573 1.00 93.19 123 ILE A O 1
ATOM 916 N N . ILE A 1 124 ? -9.708 2.125 -8.249 1.00 91.94 124 ILE A N 1
ATOM 917 C CA . ILE A 1 124 ? -10.504 1.344 -7.298 1.00 91.94 124 ILE A CA 1
ATOM 918 C C . ILE A 1 124 ? -11.324 0.338 -8.107 1.00 91.94 124 ILE A C 1
ATOM 920 O O . ILE A 1 124 ? -11.939 0.702 -9.107 1.00 91.94 124 ILE A O 1
ATOM 924 N N . VAL A 1 125 ? -11.314 -0.925 -7.684 1.00 91.50 125 VAL A N 1
ATOM 925 C CA . VAL A 1 125 ? -12.131 -1.997 -8.267 1.00 91.50 125 VAL A CA 1
ATOM 926 C C . VAL A 1 125 ? -13.089 -2.477 -7.181 1.00 91.50 125 VAL A C 1
ATOM 928 O O . VAL A 1 125 ? -12.635 -2.753 -6.070 1.00 91.50 125 VAL A O 1
ATOM 931 N N . GLN A 1 126 ? -14.387 -2.514 -7.491 1.00 85.94 126 GLN A N 1
ATOM 932 C CA . GLN A 1 126 ? -15.470 -2.874 -6.569 1.00 85.94 126 GLN A CA 1
ATOM 933 C C . GLN A 1 126 ? -16.135 -4.180 -6.992 1.00 85.94 126 GLN A C 1
ATOM 935 O O . GLN A 1 126 ? -16.251 -4.398 -8.219 1.00 85.94 126 GLN A O 1
#

Foldseek 3Di:
DDDDDDDPVVVVVVVVVLVVVLVVVLVVQCVVDVPCQRSVQVSQVSCCVRVVPLKDFDKDWQVVVQVVCVVVDPDHDPDDPPPDAGKIFTPYMDNDDPVRRVPRIDDQPGDPVNVCVNVVDDDDDD

Secondary structure (DSSP, 8-state):
----PPPHHHHHHHHHHHHHHHHHHHHHHHTT---HHHHHHHHHHHHHHHH--S-EEEEEEHHHHHHHHHHH-SSPPPPPTT-----EEEEEEES--HHHHHH-EE-TT-HHHHHHHHH-------

Sequence (126 aa):
MPSSQPTPARAATEWRAQELLLMSEVMRLVGKSLAPEIVMREMLHLMSELLGLNRGRVVLADFVGDIALEGLADRPAAPRPGGAAPGSAIRYAYGLTRAEMARGRYGPGEGITGRVLATAQPIIVQ